Protein AF-A0A9E5YNF5-F1 (afdb_monomer)

Foldseek 3Di:
DCPFQQDADPPVCVVDRGHDPVCVLVVLVVVCVVVVHDSVVSVVVVVVVVCVVVVNDDD

Mean predicted aligned error: 2.67 Å

pLDDT: mean 96.15, std 4.09, range [71.94, 98.44]

Solvent-accessible surface area (backbone atoms only — not comparable to full-atom values): 3520 Å² total; per-residue (Å²): 128,43,68,56,56,41,74,35,54,85,71,57,41,81,81,36,74,64,22,46,73,79,53,31,58,60,53,50,50,51,49,19,61,76,67,77,45,60,55,69,62,51,48,50,53,52,48,54,51,48,23,67,73,71,73,46,88,81,130

Sequence (59 aa):
ETDAPYLAPVPERNQTRRNEPAFVRTIMLKLAQVRNENPEDLSTKIWENTCRLFGIDAY

Secondary structure (DSSP, 8-state):
---TTS-PPTTGGGT-SS--GGGHHHHHHHHHHHHT--HHHHHHHHHHHHHHHHTPPP-

Structure (mmCIF, N/CA/C/O backbone):
data_AF-A0A9E5YNF5-F1
#
_entry.id   AF-A0A9E5YNF5-F1
#
loop_
_atom_site.group_PDB
_atom_site.id
_atom_site.type_symbol
_atom_site.label_atom_id
_atom_site.label_alt_id
_atom_site.label_comp_id
_atom_site.label_asym_id
_atom_site.label_entity_id
_atom_site.label_seq_id
_atom_site.pdbx_PDB_ins_code
_atom_site.Cartn_x
_atom_site.Cartn_y
_atom_site.Cartn_z
_atom_site.occupancy
_atom_site.B_iso_or_equiv
_atom_site.auth_seq_id
_atom_site.auth_comp_id
_atom_site.auth_asym_id
_atom_site.auth_atom_id
_atom_site.pdbx_PDB_model_num
ATOM 1 N N . GLU A 1 1 ? -2.156 -3.901 1.764 1.00 95.75 1 GLU A N 1
ATOM 2 C CA . GLU A 1 1 ? -1.789 -4.088 3.186 1.00 95.75 1 GLU A CA 1
ATOM 3 C C . GLU A 1 1 ? -0.334 -4.526 3.306 1.00 95.75 1 GLU A C 1
ATOM 5 O O . GLU A 1 1 ? 0.270 -4.784 2.271 1.00 95.75 1 GLU A O 1
ATOM 10 N N . THR A 1 2 ? 0.223 -4.575 4.521 1.00 95.44 2 THR A N 1
ATOM 11 C CA . THR A 1 2 ? 1.594 -5.059 4.782 1.00 95.44 2 THR A CA 1
ATOM 12 C C . THR A 1 2 ? 1.649 -6.369 5.562 1.00 95.44 2 THR A C 1
ATOM 14 O O . THR A 1 2 ? 2.624 -7.087 5.406 1.00 95.44 2 THR A O 1
ATOM 17 N N . ASP A 1 3 ? 0.645 -6.683 6.387 1.00 95.50 3 ASP A N 1
ATOM 18 C CA . ASP A 1 3 ? 0.702 -7.795 7.355 1.00 95.50 3 ASP A CA 1
ATOM 19 C C . ASP A 1 3 ? 1.888 -7.681 8.343 1.00 95.50 3 ASP A C 1
ATOM 21 O O . ASP A 1 3 ? 2.534 -8.650 8.749 1.00 95.50 3 ASP A O 1
ATOM 25 N N . ALA A 1 4 ? 2.222 -6.440 8.721 1.00 95.75 4 ALA A N 1
ATOM 26 C CA . ALA A 1 4 ? 3.261 -6.179 9.708 1.00 95.75 4 ALA A CA 1
ATOM 27 C C . ALA A 1 4 ? 2.937 -6.879 11.046 1.00 95.75 4 ALA A C 1
ATOM 29 O O . ALA A 1 4 ? 1.804 -6.794 11.520 1.00 95.75 4 ALA A O 1
ATOM 30 N N . PRO A 1 5 ? 3.922 -7.536 11.691 1.00 96.00 5 PRO A N 1
ATOM 31 C CA . PRO A 1 5 ? 5.367 -7.375 11.489 1.00 96.00 5 PRO A CA 1
ATOM 32 C C . PRO A 1 5 ? 6.028 -8.336 10.483 1.00 96.00 5 PRO A C 1
ATOM 34 O O . PRO A 1 5 ? 7.262 -8.378 10.408 1.00 96.00 5 PRO A O 1
ATOM 37 N N . TYR A 1 6 ? 5.254 -9.113 9.727 1.00 94.94 6 TYR A N 1
ATOM 38 C CA . TYR A 1 6 ? 5.749 -10.152 8.821 1.00 94.94 6 TYR A CA 1
ATOM 39 C C . TYR A 1 6 ? 5.795 -9.679 7.362 1.00 94.94 6 TYR A C 1
ATOM 41 O O . TYR A 1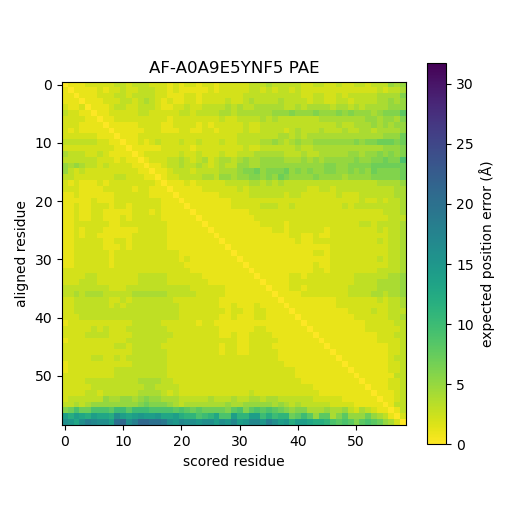 6 ? 5.254 -8.638 7.020 1.00 94.94 6 TYR A O 1
ATOM 49 N N . LEU A 1 7 ? 6.448 -10.450 6.484 1.00 95.12 7 LEU A N 1
ATOM 50 C CA . LEU A 1 7 ? 6.405 -10.255 5.023 1.00 95.12 7 LEU A CA 1
ATOM 51 C C . LEU A 1 7 ? 6.927 -8.895 4.517 1.00 95.12 7 LEU A C 1
ATOM 53 O O . LEU A 1 7 ? 6.320 -8.282 3.642 1.00 95.12 7 LEU A O 1
ATOM 57 N N . ALA A 1 8 ? 8.078 -8.438 5.024 1.00 96.88 8 ALA A N 1
ATOM 58 C CA . ALA A 1 8 ? 8.694 -7.196 4.550 1.00 96.88 8 ALA A CA 1
ATOM 59 C C . ALA A 1 8 ? 8.810 -7.181 3.005 1.00 96.88 8 ALA A C 1
ATOM 61 O O . ALA A 1 8 ? 9.334 -8.148 2.430 1.00 96.88 8 ALA A O 1
ATOM 62 N N . PRO A 1 9 ? 8.318 -6.126 2.322 1.00 96.81 9 PRO A N 1
ATOM 63 C CA . PRO A 1 9 ? 8.400 -6.022 0.870 1.00 96.81 9 PRO A CA 1
ATOM 64 C C . PRO A 1 9 ? 9.839 -5.751 0.418 1.00 96.81 9 PRO A C 1
ATOM 66 O O . PRO A 1 9 ? 10.694 -5.338 1.195 1.00 96.81 9 PRO A O 1
ATOM 69 N N . VAL A 1 10 ? 10.133 -6.011 -0.855 1.00 95.56 10 VAL A N 1
ATOM 70 C CA . VAL A 1 10 ? 11.408 -5.615 -1.476 1.00 95.56 10 VAL A CA 1
ATOM 71 C C . VAL A 1 10 ? 11.262 -4.166 -1.966 1.00 95.56 10 VAL A C 1
ATOM 73 O O . VAL A 1 10 ? 10.271 -3.893 -2.648 1.00 95.56 10 VAL A O 1
ATOM 76 N N . PRO A 1 11 ? 12.230 -3.260 -1.703 1.00 94.81 11 PRO A N 1
ATOM 77 C CA . PRO A 1 11 ? 13.598 -3.515 -1.229 1.00 94.81 11 PRO A CA 1
ATOM 78 C C . PRO A 1 11 ? 13.818 -3.485 0.293 1.00 94.81 11 PRO A C 1
ATOM 80 O O . PRO A 1 11 ? 14.914 -3.833 0.730 1.00 94.81 11 PRO A O 1
ATOM 83 N N . GLU A 1 12 ? 12.837 -3.099 1.108 1.00 96.12 12 GLU A N 1
ATOM 84 C CA . GLU A 1 12 ? 12.980 -2.928 2.565 1.00 96.12 12 GLU A CA 1
ATOM 85 C C . GLU A 1 12 ? 13.427 -4.217 3.262 1.00 96.12 12 GLU A C 1
ATOM 87 O O . GLU A 1 12 ? 14.238 -4.170 4.188 1.00 96.12 12 GLU A O 1
ATOM 92 N N . ARG A 1 13 ? 13.009 -5.377 2.742 1.00 93.75 13 ARG A N 1
ATOM 93 C CA . ARG A 1 13 ? 13.438 -6.715 3.176 1.00 93.75 13 ARG A CA 1
ATOM 94 C C . ARG A 1 13 ? 14.956 -6.909 3.160 1.00 93.75 13 ARG A C 1
ATOM 96 O O . ARG A 1 13 ? 15.469 -7.743 3.905 1.00 93.75 13 ARG A O 1
ATOM 103 N N . ASN A 1 14 ? 15.674 -6.160 2.320 1.00 94.88 14 ASN A N 1
ATOM 104 C CA . ASN A 1 14 ? 17.135 -6.207 2.243 1.00 94.88 14 ASN A CA 1
ATOM 105 C C . ASN A 1 14 ? 17.802 -5.459 3.410 1.00 94.88 14 ASN A C 1
ATOM 107 O O . ASN A 1 14 ? 18.971 -5.703 3.692 1.00 94.88 14 ASN A O 1
ATOM 111 N N . GLN A 1 15 ? 17.077 -4.555 4.076 1.00 95.06 15 GLN A N 1
ATOM 112 C CA . GLN A 1 15 ? 17.565 -3.740 5.194 1.00 95.06 15 GLN A CA 1
ATOM 113 C C . GLN A 1 15 ? 17.032 -4.249 6.540 1.00 95.06 15 GLN A C 1
ATOM 115 O O . GLN A 1 15 ? 17.769 -4.302 7.521 1.00 95.06 15 GLN A O 1
ATOM 120 N N . THR A 1 16 ? 15.761 -4.653 6.591 1.00 93.06 16 THR A N 1
ATOM 121 C CA . THR A 1 16 ? 15.095 -5.148 7.800 1.00 93.06 16 THR A CA 1
ATOM 122 C C . THR A 1 16 ? 14.251 -6.382 7.502 1.00 93.06 16 THR A C 1
ATOM 124 O O . THR A 1 16 ? 13.548 -6.458 6.497 1.00 93.06 16 THR A O 1
ATOM 127 N N . ARG A 1 17 ? 14.286 -7.368 8.409 1.00 92.19 17 ARG A N 1
ATOM 128 C CA . ARG A 1 17 ? 13.374 -8.524 8.350 1.00 92.19 17 ARG A CA 1
ATOM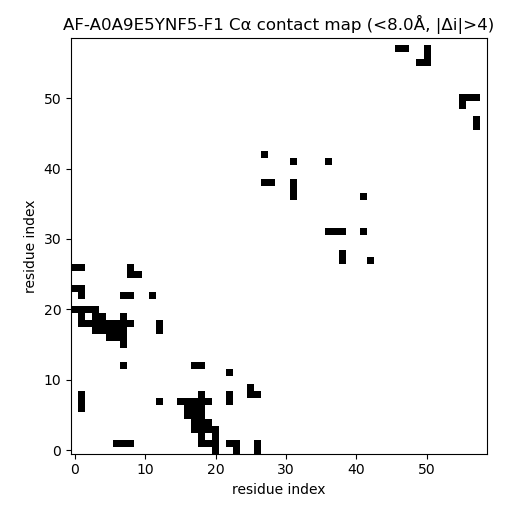 129 C C . ARG A 1 17 ? 11.977 -8.200 8.874 1.00 92.19 17 ARG A C 1
ATOM 131 O O . ARG A 1 17 ? 11.034 -8.904 8.524 1.00 92.19 17 ARG A O 1
ATOM 138 N N . ARG A 1 18 ? 11.856 -7.182 9.731 1.00 96.94 18 ARG A N 1
ATOM 139 C CA . ARG A 1 18 ? 10.584 -6.754 10.309 1.00 96.94 18 ARG A CA 1
ATOM 140 C C . ARG A 1 18 ? 9.875 -5.833 9.327 1.00 96.94 18 ARG A C 1
ATOM 142 O O . ARG A 1 18 ? 10.463 -4.851 8.879 1.00 96.94 18 ARG A O 1
ATOM 149 N N . ASN A 1 19 ? 8.632 -6.164 9.007 1.00 97.62 19 ASN A N 1
ATOM 150 C CA . ASN A 1 19 ? 7.772 -5.301 8.214 1.00 97.62 19 ASN A CA 1
ATOM 151 C C . ASN A 1 19 ? 7.129 -4.228 9.094 1.00 97.62 19 ASN A C 1
ATOM 153 O O . ASN A 1 19 ? 6.892 -4.451 10.281 1.00 97.62 19 ASN A O 1
ATOM 157 N N . GLU A 1 20 ? 6.814 -3.092 8.492 1.00 97.69 20 GLU A N 1
ATOM 158 C CA . GLU A 1 20 ? 6.227 -1.935 9.154 1.00 97.69 20 GLU A CA 1
ATOM 159 C C . GLU A 1 20 ? 5.033 -1.430 8.330 1.00 97.69 20 GLU A C 1
ATOM 161 O O . GLU A 1 20 ? 5.076 -1.486 7.096 1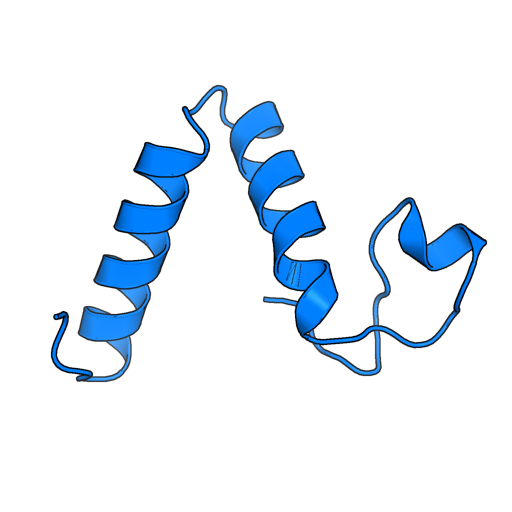.00 97.69 20 GLU A O 1
ATOM 166 N N . PRO A 1 21 ? 3.967 -0.890 8.954 1.00 97.81 21 PRO A N 1
ATOM 167 C CA . PRO A 1 21 ? 2.825 -0.322 8.229 1.00 97.81 21 PRO A CA 1
ATOM 168 C C . PRO A 1 21 ? 3.221 0.727 7.178 1.00 97.81 21 PRO A C 1
ATOM 170 O O . PRO A 1 21 ? 2.608 0.804 6.114 1.00 97.81 21 PRO A O 1
ATOM 173 N N . ALA A 1 22 ? 4.296 1.482 7.427 1.00 97.44 22 ALA A N 1
ATOM 174 C CA . ALA A 1 22 ? 4.824 2.486 6.503 1.00 97.44 22 ALA A CA 1
ATOM 175 C C . ALA A 1 22 ? 5.243 1.906 5.135 1.00 97.44 22 ALA A C 1
ATOM 177 O O . ALA A 1 22 ? 5.209 2.614 4.126 1.00 97.44 22 ALA A O 1
ATOM 178 N N . PHE A 1 23 ? 5.582 0.614 5.062 1.00 97.94 23 PHE A N 1
ATOM 179 C CA . PHE A 1 23 ? 5.999 -0.034 3.815 1.00 97.94 23 PHE A CA 1
ATOM 180 C C . PHE A 1 23 ? 4.824 -0.335 2.868 1.00 97.94 23 PHE A C 1
ATOM 182 O O . PHE A 1 23 ? 5.038 -0.765 1.732 1.00 97.94 23 PHE A O 1
ATOM 189 N N . VAL A 1 24 ? 3.576 -0.040 3.269 1.00 97.69 24 VAL A N 1
ATOM 190 C CA . VAL A 1 24 ? 2.394 -0.176 2.398 1.00 97.69 24 VAL A CA 1
ATOM 191 C C . VAL A 1 24 ? 2.523 0.662 1.124 1.00 97.69 24 VAL A C 1
ATOM 193 O O . VAL A 1 24 ? 2.028 0.260 0.070 1.00 97.69 24 VAL A O 1
ATOM 196 N N . ARG A 1 25 ? 3.253 1.786 1.186 1.00 97.19 25 ARG A N 1
ATOM 197 C CA . ARG A 1 25 ? 3.550 2.628 0.022 1.00 97.19 25 ARG A CA 1
ATOM 198 C C . ARG A 1 25 ? 4.314 1.857 -1.054 1.00 97.19 25 ARG A C 1
ATOM 200 O O . ARG A 1 25 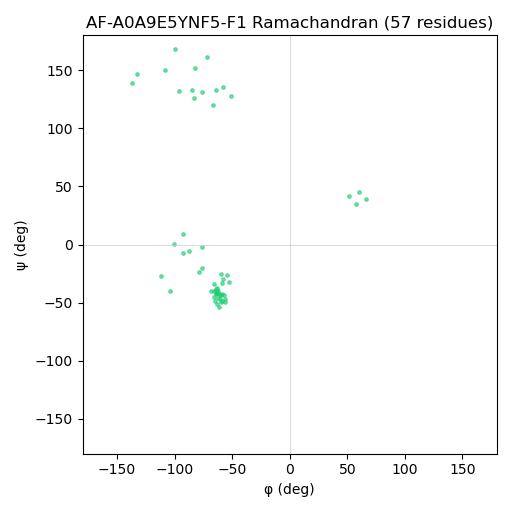? 3.964 1.962 -2.225 1.00 97.19 25 ARG A O 1
ATOM 207 N N . THR A 1 26 ? 5.315 1.064 -0.678 1.00 97.75 26 THR A N 1
ATOM 208 C CA . THR A 1 26 ? 6.116 0.272 -1.625 1.00 97.75 26 THR A CA 1
ATOM 209 C C . THR A 1 26 ? 5.259 -0.773 -2.333 1.00 97.75 26 THR A C 1
ATOM 211 O O . THR A 1 26 ? 5.355 -0.942 -3.549 1.00 97.75 26 THR A O 1
ATOM 214 N N . ILE A 1 27 ? 4.344 -1.406 -1.597 1.00 97.75 27 ILE A N 1
ATOM 215 C CA . ILE A 1 27 ? 3.381 -2.367 -2.149 1.00 97.75 27 ILE A CA 1
ATOM 216 C C . ILE A 1 27 ? 2.412 -1.671 -3.113 1.00 97.75 27 ILE A C 1
ATOM 218 O O . ILE A 1 27 ? 2.195 -2.170 -4.216 1.00 97.75 27 ILE A O 1
ATOM 222 N N . MET A 1 28 ? 1.876 -0.502 -2.743 1.00 98.12 28 MET A N 1
ATOM 223 C CA . MET A 1 28 ? 0.978 0.283 -3.600 1.00 98.12 28 MET A CA 1
ATOM 224 C C . MET A 1 28 ? 1.666 0.708 -4.903 1.00 98.12 28 MET A C 1
ATOM 226 O O . MET A 1 28 ? 1.119 0.488 -5.982 1.00 98.12 28 MET A O 1
ATOM 230 N N . LEU A 1 29 ? 2.896 1.225 -4.830 1.00 98.12 29 LEU A N 1
ATOM 231 C CA . LEU A 1 29 ? 3.663 1.612 -6.018 1.00 98.12 29 LEU A CA 1
ATOM 232 C C . LEU A 1 29 ? 3.955 0.412 -6.923 1.00 98.12 29 LEU A C 1
ATOM 234 O O . LEU A 1 29 ? 3.851 0.515 -8.147 1.00 98.12 29 LEU A O 1
ATOM 238 N N . LYS A 1 30 ? 4.281 -0.747 -6.337 1.00 98.00 30 LYS A N 1
ATOM 239 C CA . LYS A 1 30 ? 4.485 -1.969 -7.117 1.00 98.00 30 LYS A CA 1
ATOM 240 C C . LYS A 1 30 ? 3.192 -2.433 -7.787 1.00 98.00 30 LYS A C 1
ATOM 242 O O . LYS A 1 30 ? 3.230 -2.856 -8.941 1.00 98.00 30 LYS A O 1
ATOM 247 N N . LEU A 1 31 ? 2.061 -2.335 -7.092 1.00 98.06 31 LEU A N 1
ATOM 248 C CA . LEU A 1 31 ? 0.745 -2.662 -7.633 1.00 98.06 31 LEU A CA 1
ATOM 249 C C . LEU A 1 31 ? 0.382 -1.749 -8.812 1.00 98.06 31 LEU A C 1
ATOM 251 O O . LEU A 1 31 ? -0.025 -2.259 -9.854 1.00 98.06 31 LEU A O 1
ATOM 255 N N . ALA A 1 32 ? 0.591 -0.436 -8.678 1.00 98.44 32 ALA A N 1
ATOM 256 C CA . ALA A 1 32 ? 0.383 0.541 -9.749 1.00 98.44 32 ALA A CA 1
ATOM 257 C C . ALA A 1 32 ? 1.210 0.191 -10.994 1.00 98.44 32 ALA A C 1
ATOM 259 O O . ALA A 1 32 ? 0.670 0.109 -12.097 1.00 98.44 32 ALA A O 1
ATOM 260 N N . GLN A 1 33 ? 2.495 -0.133 -10.804 1.00 98.31 33 GLN A N 1
ATOM 261 C CA . GLN A 1 33 ? 3.379 -0.564 -11.889 1.00 98.31 33 GLN A CA 1
ATOM 262 C C . GLN A 1 33 ? 2.856 -1.824 -12.597 1.00 98.31 33 GLN A C 1
ATOM 264 O O . GLN A 1 33 ? 2.807 -1.864 -13.822 1.00 98.31 33 GLN A O 1
ATOM 269 N N . VAL A 1 34 ? 2.483 -2.864 -11.842 1.00 98.31 34 VAL A N 1
ATOM 270 C CA . VAL A 1 34 ? 2.018 -4.146 -12.406 1.00 98.31 34 VAL A CA 1
ATOM 271 C C . VAL A 1 34 ? 0.695 -3.985 -13.155 1.00 98.31 34 VAL A C 1
ATOM 273 O O . VAL A 1 34 ? 0.471 -4.659 -14.157 1.00 98.31 34 VAL A O 1
ATOM 276 N N . ARG A 1 35 ? -0.174 -3.090 -12.682 1.00 97.75 35 ARG A N 1
ATOM 277 C CA . ARG A 1 35 ? -1.484 -2.823 -13.285 1.00 97.75 35 ARG A CA 1
ATOM 278 C C . ARG A 1 35 ? -1.451 -1.763 -14.387 1.00 97.75 35 ARG A C 1
ATOM 280 O O . ARG A 1 35 ? -2.475 -1.554 -15.026 1.00 97.75 35 ARG A O 1
ATOM 287 N N . ASN A 1 36 ? -0.302 -1.123 -14.617 1.00 98.00 36 ASN A N 1
ATOM 288 C CA . ASN A 1 36 ? -0.164 0.034 -15.502 1.00 98.00 36 ASN A CA 1
ATOM 289 C C . ASN A 1 36 ? -1.190 1.142 -15.179 1.00 98.00 36 ASN A C 1
ATOM 291 O O . ASN A 1 36 ? -1.811 1.717 -16.072 1.00 98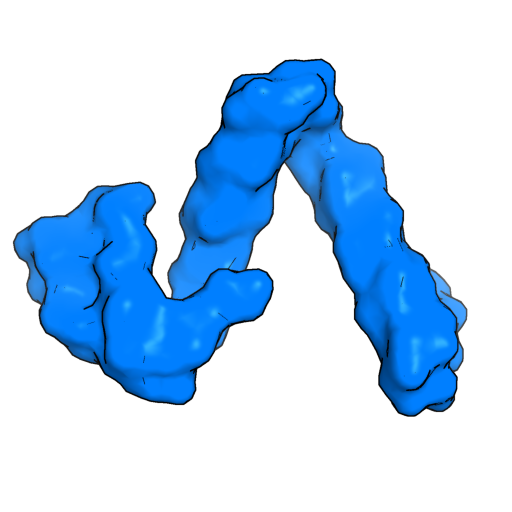.00 36 ASN A O 1
ATOM 295 N N . GLU A 1 37 ? -1.395 1.399 -13.885 1.00 98.12 37 GLU A N 1
ATOM 296 C CA . GLU A 1 37 ? -2.292 2.440 -13.374 1.00 98.12 37 GLU A CA 1
ATOM 297 C C . GLU A 1 37 ? -1.481 3.597 -12.780 1.00 98.12 37 GLU A C 1
ATOM 299 O O . GLU A 1 37 ? -0.382 3.398 -12.255 1.00 98.12 37 GLU A O 1
ATOM 304 N N . ASN A 1 38 ? -2.034 4.810 -12.837 1.00 98.31 38 ASN A N 1
ATOM 305 C CA . ASN A 1 38 ? -1.464 5.954 -12.137 1.00 98.31 38 ASN A CA 1
ATOM 306 C C . ASN A 1 38 ? -1.529 5.712 -10.601 1.00 98.31 38 ASN A C 1
ATOM 308 O O . ASN A 1 38 ? -2.576 5.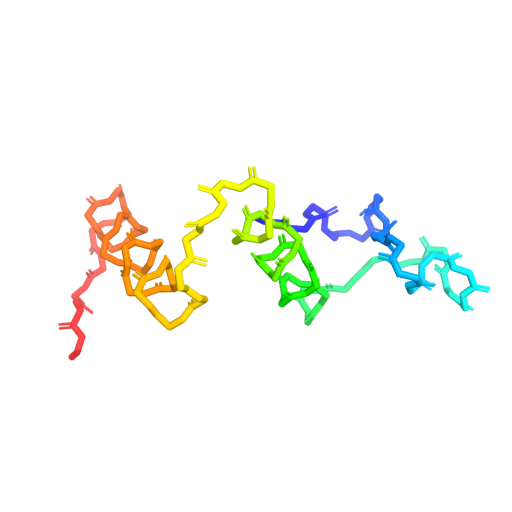289 -10.099 1.00 98.31 38 ASN A O 1
ATOM 312 N N . PRO A 1 39 ? -0.437 5.945 -9.841 1.00 97.88 39 PRO A N 1
ATOM 313 C CA . PRO A 1 39 ? -0.416 5.714 -8.396 1.00 97.88 39 PRO A CA 1
ATOM 314 C C . PRO A 1 39 ? -1.382 6.588 -7.589 1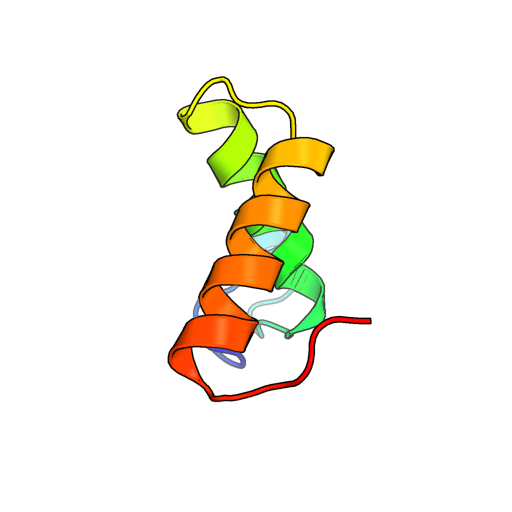.00 97.88 39 PRO A C 1
ATOM 316 O O . PRO A 1 39 ? -1.949 6.099 -6.611 1.00 97.88 39 PRO A O 1
ATOM 319 N N . GLU A 1 40 ? -1.568 7.853 -7.972 1.00 97.19 40 GLU A N 1
ATOM 320 C CA . GLU A 1 40 ? -2.515 8.755 -7.315 1.00 97.19 40 GLU A CA 1
ATOM 321 C C . GLU A 1 40 ? -3.950 8.234 -7.481 1.00 97.19 40 GLU A C 1
ATOM 323 O O . GLU A 1 40 ? -4.635 8.010 -6.482 1.00 97.19 40 GLU A O 1
ATOM 328 N N . ASP A 1 41 ? -4.366 7.914 -8.708 1.00 97.75 41 ASP A N 1
ATOM 329 C CA . ASP A 1 41 ? -5.700 7.367 -8.992 1.00 97.75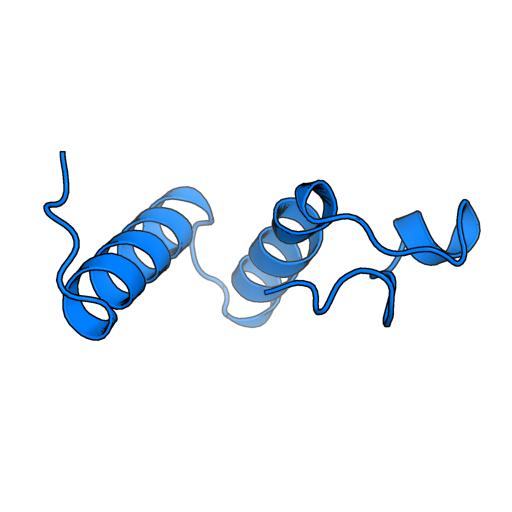 41 ASP A CA 1
ATOM 330 C C . ASP A 1 41 ? -5.940 6.040 -8.266 1.00 97.75 41 ASP A C 1
ATOM 332 O O . ASP A 1 41 ? -7.007 5.804 -7.692 1.00 97.75 41 ASP A O 1
ATOM 336 N N . LEU A 1 42 ? -4.942 5.150 -8.275 1.00 97.94 42 LEU A N 1
ATOM 337 C CA . LEU A 1 42 ? -5.032 3.872 -7.579 1.00 97.94 42 LEU A CA 1
ATOM 338 C C . LEU A 1 42 ? -5.157 4.072 -6.064 1.00 97.94 42 LEU A C 1
ATOM 340 O O . LEU A 1 42 ? -5.915 3.346 -5.418 1.00 97.94 42 LEU A O 1
ATOM 344 N N . SER A 1 43 ? -4.448 5.049 -5.495 1.00 97.19 43 SER A N 1
ATOM 345 C CA . SER A 1 43 ? -4.537 5.353 -4.066 1.00 97.19 43 SER A CA 1
ATOM 346 C C . SER A 1 43 ? -5.935 5.836 -3.675 1.00 97.19 43 SER A C 1
ATOM 348 O O . SER A 1 43 ? -6.483 5.329 -2.695 1.00 97.19 43 SER A O 1
ATOM 350 N N . THR A 1 44 ? -6.557 6.691 -4.494 1.00 96.94 44 THR A N 1
ATOM 351 C CA . THR A 1 44 ? -7.944 7.140 -4.316 1.00 96.94 44 THR A CA 1
ATOM 352 C C . THR A 1 44 ? -8.909 5.959 -4.345 1.00 96.94 44 THR A C 1
ATOM 354 O O . THR A 1 44 ? -9.674 5.766 -3.404 1.00 96.94 44 THR A O 1
ATOM 357 N N . LYS A 1 45 ? -8.804 5.078 -5.351 1.00 97.06 45 LYS A N 1
ATOM 358 C CA . LYS A 1 45 ? -9.646 3.870 -5.439 1.00 97.06 45 LYS A CA 1
ATOM 359 C C . LYS A 1 45 ? -9.477 2.957 -4.224 1.00 97.06 45 LYS A C 1
ATOM 361 O O . LYS A 1 45 ? -10.450 2.392 -3.729 1.00 97.06 45 LYS A O 1
ATOM 366 N N . ILE A 1 46 ? -8.243 2.746 -3.758 1.00 97.19 46 ILE A N 1
ATOM 367 C CA . ILE A 1 46 ? -7.967 1.915 -2.576 1.00 97.19 46 ILE A CA 1
ATOM 368 C C . ILE A 1 46 ? -8.595 2.546 -1.330 1.00 97.19 46 ILE A C 1
ATOM 370 O O . ILE A 1 46 ? -9.205 1.824 -0.537 1.00 97.19 46 ILE A O 1
ATOM 374 N N . TRP A 1 47 ? -8.482 3.865 -1.172 1.00 97.06 47 TRP A N 1
ATOM 375 C CA . TRP A 1 47 ? -9.089 4.602 -0.069 1.00 97.06 47 TRP A CA 1
ATOM 376 C C . TRP A 1 47 ? -10.615 4.481 -0.078 1.00 97.06 47 TRP A C 1
ATOM 378 O O . TRP A 1 47 ? -11.187 3.985 0.888 1.00 97.06 47 TRP A O 1
ATOM 388 N N . GLU A 1 48 ? -11.266 4.795 -1.198 1.00 97.31 48 GLU A N 1
ATOM 389 C CA . GLU A 1 48 ? -12.721 4.678 -1.365 1.00 97.31 48 GLU A CA 1
ATOM 390 C C . GLU A 1 48 ? -13.223 3.255 -1.091 1.00 97.31 48 GLU A C 1
ATOM 392 O O . GLU A 1 48 ? -14.222 3.051 -0.397 1.00 97.31 48 GLU A O 1
ATOM 397 N N . ASN A 1 49 ? -12.508 2.245 -1.598 1.00 97.44 49 ASN A N 1
ATOM 398 C CA . ASN A 1 49 ? -12.834 0.844 -1.344 1.00 97.44 49 ASN A CA 1
ATOM 399 C C . ASN A 1 49 ? -12.720 0.487 0.140 1.00 97.44 49 ASN A C 1
ATOM 401 O O . ASN A 1 49 ? -13.583 -0.224 0.653 1.00 97.44 49 ASN A O 1
ATOM 405 N N . THR A 1 50 ? -11.685 0.982 0.818 1.00 97.69 50 THR A N 1
ATOM 406 C CA . THR A 1 50 ? -11.472 0.772 2.256 1.00 97.69 50 THR A CA 1
ATOM 407 C C . THR A 1 50 ? -12.588 1.437 3.058 1.00 97.69 50 THR A C 1
ATOM 409 O O . THR A 1 50 ? -13.223 0.777 3.878 1.00 97.69 50 THR A O 1
ATOM 412 N N . CYS A 1 51 ? -12.899 2.702 2.766 1.00 98.06 51 CYS A N 1
ATOM 413 C CA . CYS A 1 51 ? -13.991 3.442 3.391 1.00 98.06 51 CYS A CA 1
ATOM 414 C C . CYS A 1 51 ? -15.332 2.726 3.242 1.00 98.06 51 CYS A C 1
ATOM 416 O O . CYS A 1 51 ? -16.015 2.482 4.233 1.00 98.06 51 CYS A O 1
ATOM 418 N N . ARG A 1 52 ? -15.676 2.300 2.023 1.00 97.81 52 ARG A N 1
ATOM 419 C CA . ARG A 1 52 ? -16.911 1.554 1.758 1.00 97.81 52 ARG A CA 1
ATOM 420 C C . ARG A 1 52 ? -16.958 0.211 2.487 1.00 97.81 52 ARG A C 1
ATOM 422 O O . ARG A 1 52 ? -18.014 -0.160 2.986 1.00 97.81 52 ARG A O 1
ATOM 429 N N . LEU A 1 53 ? -15.847 -0.527 2.520 1.00 98.25 53 LEU A N 1
ATOM 430 C CA . LEU A 1 53 ? -15.787 -1.850 3.145 1.00 98.25 53 LEU A CA 1
ATOM 431 C C . LEU A 1 53 ? -15.923 -1.774 4.670 1.00 98.25 53 LEU A C 1
ATOM 433 O O . LEU A 1 53 ? -16.594 -2.616 5.261 1.00 98.25 53 LEU A O 1
ATOM 437 N N . PHE A 1 54 ? -15.295 -0.779 5.296 1.00 97.88 54 PHE A N 1
ATOM 438 C CA . PHE A 1 54 ? -15.252 -0.640 6.754 1.00 97.88 54 PHE A CA 1
ATOM 439 C C . PHE A 1 54 ? -16.243 0.388 7.315 1.00 97.88 54 PHE A C 1
ATOM 441 O O . PHE A 1 54 ? -16.292 0.570 8.528 1.00 97.88 54 PHE A O 1
ATOM 448 N N . GLY A 1 55 ? -17.039 1.045 6.465 1.00 97.25 55 GLY A N 1
ATOM 449 C CA . GLY A 1 55 ? -18.001 2.068 6.882 1.00 97.25 55 GLY A CA 1
ATOM 450 C C . GLY A 1 55 ? -17.338 3.324 7.455 1.00 97.25 55 GLY A C 1
ATOM 451 O O . GLY A 1 55 ? -17.813 3.861 8.449 1.00 97.25 55 GLY A O 1
ATOM 452 N N . ILE A 1 56 ? -16.219 3.757 6.867 1.00 97.38 56 ILE A N 1
ATOM 453 C CA . ILE A 1 56 ? -15.488 4.967 7.269 1.00 97.38 56 ILE A CA 1
ATOM 454 C C . ILE A 1 56 ? -15.919 6.120 6.362 1.00 97.38 56 ILE A C 1
A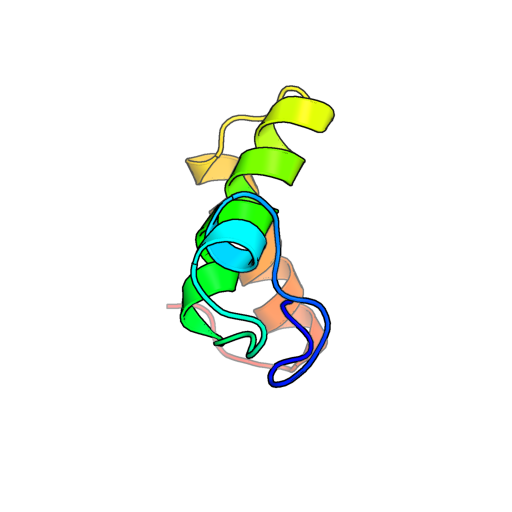TOM 456 O O . ILE A 1 56 ? -15.896 5.975 5.139 1.00 97.38 56 ILE A O 1
ATOM 460 N N . ASP A 1 57 ? -16.247 7.270 6.947 1.00 92.19 57 ASP A N 1
ATOM 461 C CA . ASP A 1 57 ? -16.547 8.482 6.185 1.00 92.19 57 ASP A CA 1
ATOM 462 C C . ASP A 1 57 ? -15.289 8.976 5.458 1.00 92.19 57 ASP A C 1
ATOM 464 O O . ASP A 1 57 ? -14.261 9.259 6.079 1.00 92.19 57 ASP A O 1
ATOM 468 N N . ALA A 1 58 ? -15.363 9.048 4.129 1.00 80.50 58 ALA A N 1
ATOM 469 C CA . ALA A 1 58 ? -14.307 9.631 3.312 1.00 80.50 58 ALA A CA 1
ATOM 470 C C . ALA A 1 58 ? -14.368 11.164 3.413 1.00 80.50 58 ALA A C 1
ATOM 472 O O . ALA A 1 58 ? -15.446 11.745 3.277 1.00 80.50 58 ALA A O 1
ATOM 473 N N . TYR A 1 59 ? -13.221 11.793 3.674 1.00 71.94 59 TYR A N 1
ATOM 474 C CA . TYR A 1 59 ? -13.063 13.251 3.752 1.00 71.94 59 TYR A CA 1
ATOM 475 C C . TYR A 1 59 ? -12.808 13.872 2.379 1.00 71.94 59 TYR A C 1
ATOM 477 O O . TYR A 1 59 ? -12.117 13.214 1.566 1.00 71.94 59 TYR A O 1
#

Radius of gyration: 12.93 Å; Cα contacts (8 Å, |Δi|>4): 56; chains: 1; bounding box: 36×24×27 Å

Nearest PDB structures (foldseek):
  1bdv-assembly1_B  TM=6.056E-01  e=7.646E+00  Lederbergvirus P22